Protein AF-M1D8N7-F1 (afdb_monomer_lite)

Organism: Solanum tuberosum (NCBI:txid4113)

InterPro domains:
  IPR032675 Leucine-rich repeat domain superfamily [G3DSA:3.80.10.10] (1-132)

Secondary structure (DSSP, 8-state):
-EEE--S-TT--B--TT---TT--EEE-TT-TT--BPPP--------SS---SS--------S------EEE-TT-TT-----GGGGG-TT--EEE-TT-TT-----GGGGG-TT-SEEE----SSSS-----

Foldseek 3Di:
DEDADELCCPCQDDDQPDQQQPYAYYHHHNNQNHQDDHADDFVDPDPDDDPDDDDDDDDDDPPRGHNHAYYHHHNNCNYQAYDPNVLVPQNHAYDHQHLVQNHQAYPLSVVSRNRHNYDDNYNHVNPDRDNHD

Sequence (133 aa):
MSLVVEGCEKLERLPTKFQFESLEILNFSGCRSLIKVPEVQQNVNRLSEFKKTYFRVSTSSFEHGNSLSYIDMCDCIHIETLPTSICRLKNLKFLYLIQCSKLKTLPENIGDLENIEGLDATGQQSGTPQIPS

pLDDT: mean 73.71, std 19.71, range [27.66, 95.88]

Structure (mmCIF, N/CA/C/O backbone):
data_AF-M1D8N7-F1
#
_entry.id   AF-M1D8N7-F1
#
loop_
_atom_site.group_PDB
_atom_site.id
_atom_site.type_symbol
_at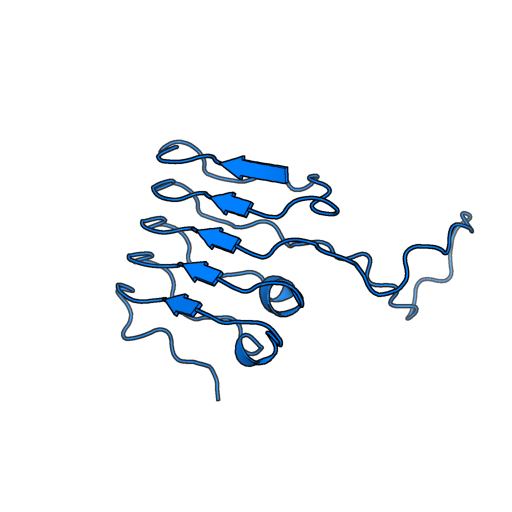om_site.label_atom_id
_atom_site.label_alt_id
_atom_site.label_comp_id
_atom_site.label_asym_id
_atom_site.label_entity_id
_atom_site.label_seq_id
_atom_site.pdbx_PDB_ins_code
_atom_site.Cartn_x
_atom_site.Cartn_y
_atom_site.Cartn_z
_atom_site.occupancy
_atom_site.B_iso_or_equiv
_atom_site.auth_seq_id
_atom_site.auth_comp_id
_atom_site.auth_asym_id
_atom_site.auth_atom_id
_atom_site.pdbx_PDB_model_num
ATOM 1 N N . MET A 1 1 ? -16.454 6.615 -4.002 1.00 74.62 1 MET A N 1
ATOM 2 C CA . MET A 1 1 ? -15.864 7.050 -5.302 1.00 74.62 1 MET A CA 1
ATOM 3 C C . MET A 1 1 ? -14.615 6.218 -5.562 1.00 74.62 1 MET A C 1
ATOM 5 O O . MET A 1 1 ? -13.950 5.872 -4.596 1.00 74.62 1 MET A O 1
ATOM 9 N N . SER A 1 2 ? -14.284 5.903 -6.816 1.00 80.81 2 SER A N 1
ATOM 10 C CA . SER A 1 2 ? -13.134 5.044 -7.146 1.00 80.81 2 SER A CA 1
ATOM 11 C C . SER A 1 2 ? -12.156 5.762 -8.070 1.00 80.81 2 SER A C 1
ATOM 13 O O . SER A 1 2 ? -12.585 6.418 -9.019 1.00 80.81 2 SER A O 1
ATOM 15 N N . LEU A 1 3 ? -10.857 5.622 -7.811 1.00 82.06 3 LEU A N 1
ATOM 16 C CA . LEU A 1 3 ? -9.778 6.068 -8.689 1.00 82.06 3 LEU A CA 1
ATOM 17 C C . LEU A 1 3 ? -9.035 4.820 -9.151 1.00 82.06 3 LEU A C 1
ATOM 19 O O . LEU A 1 3 ? -8.314 4.195 -8.377 1.00 82.06 3 LEU A O 1
ATOM 23 N N . VAL A 1 4 ? -9.255 4.460 -10.411 1.00 84.69 4 VAL A N 1
ATOM 24 C CA . VAL A 1 4 ? -8.658 3.286 -11.045 1.00 84.69 4 VAL A CA 1
ATOM 25 C C . VAL A 1 4 ? -7.732 3.773 -12.146 1.00 84.69 4 VAL A C 1
ATOM 27 O O . VAL A 1 4 ? -8.169 4.419 -13.098 1.00 84.69 4 VAL A O 1
ATOM 30 N N . VAL A 1 5 ? -6.446 3.490 -11.988 1.00 84.25 5 VAL A N 1
ATOM 31 C CA . VAL A 1 5 ? -5.396 3.752 -12.967 1.00 84.25 5 VAL A CA 1
ATOM 32 C C . VAL A 1 5 ? -4.589 2.464 -13.089 1.00 84.25 5 VAL A C 1
ATOM 34 O O . VAL A 1 5 ? -3.532 2.312 -12.493 1.00 84.25 5 VAL A O 1
ATOM 37 N N . GLU A 1 6 ? -5.136 1.508 -13.827 1.00 87.88 6 GLU A N 1
ATOM 38 C CA . GLU A 1 6 ? -4.549 0.182 -14.013 1.00 87.88 6 GLU A CA 1
ATOM 39 C C . GLU A 1 6 ? -3.599 0.166 -15.221 1.00 87.88 6 GLU A C 1
ATOM 41 O O . GLU A 1 6 ? -3.847 0.828 -16.232 1.00 87.88 6 GLU A O 1
ATOM 46 N N . GLY A 1 7 ? -2.492 -0.571 -15.117 1.00 87.25 7 GLY A N 1
ATOM 47 C CA . GLY A 1 7 ? -1.558 -0.813 -16.220 1.00 87.25 7 GLY A CA 1
ATOM 48 C C . GLY A 1 7 ? -0.837 0.438 -16.730 1.00 87.25 7 GLY A C 1
ATOM 49 O O . GLY A 1 7 ? -0.290 0.431 -17.832 1.00 87.25 7 GLY A O 1
ATOM 50 N N . CYS A 1 8 ? -0.838 1.539 -15.972 1.00 87.19 8 CYS A N 1
ATOM 51 C CA . CYS A 1 8 ? -0.222 2.783 -16.418 1.00 87.19 8 CYS A CA 1
ATOM 52 C C . CYS A 1 8 ? 1.304 2.725 -16.255 1.00 87.19 8 CYS A C 1
ATOM 54 O O . CYS A 1 8 ? 1.881 3.205 -15.279 1.00 87.19 8 CYS A O 1
ATOM 56 N N . GLU A 1 9 ? 1.982 2.157 -17.251 1.00 87.44 9 GLU A N 1
ATOM 57 C CA . GLU A 1 9 ? 3.431 1.910 -17.224 1.00 87.44 9 GLU A CA 1
ATOM 58 C C . GLU A 1 9 ? 4.291 3.182 -17.212 1.00 87.44 9 GLU A C 1
ATOM 60 O O . GLU A 1 9 ? 5.491 3.103 -16.973 1.00 87.44 9 GLU A O 1
ATOM 65 N N . LYS A 1 10 ? 3.706 4.360 -17.454 1.00 89.00 10 LYS A N 1
ATOM 66 C CA . LYS A 1 10 ? 4.409 5.655 -17.407 1.00 89.00 10 LYS A CA 1
ATOM 67 C C . LYS A 1 10 ? 4.117 6.460 -16.142 1.00 89.00 10 LYS A C 1
ATOM 69 O O . LYS A 1 10 ? 4.679 7.539 -15.967 1.00 89.00 10 LYS A O 1
ATOM 74 N N . LEU A 1 11 ? 3.213 5.988 -15.284 1.00 84.19 11 LEU A N 1
ATOM 75 C CA . LEU A 1 11 ? 2.850 6.709 -14.072 1.00 84.19 11 LEU A CA 1
ATOM 76 C C . LEU A 1 11 ? 3.952 6.552 -13.029 1.00 84.19 11 LEU A C 1
ATOM 78 O O . LEU A 1 11 ? 4.014 5.554 -12.324 1.00 84.19 11 LEU A O 1
ATOM 82 N N . GLU A 1 12 ? 4.812 7.557 -12.915 1.00 83.94 12 GLU A N 1
ATOM 83 C CA . GLU A 1 12 ? 5.892 7.535 -11.925 1.00 83.94 12 GLU A CA 1
ATOM 84 C C . GLU A 1 12 ? 5.441 8.022 -10.544 1.00 83.94 12 GLU A C 1
ATOM 86 O O . GLU A 1 12 ? 5.979 7.605 -9.514 1.00 83.94 12 GLU A O 1
ATOM 91 N N . ARG A 1 13 ? 4.480 8.955 -10.509 1.00 76.31 13 ARG A N 1
ATOM 92 C CA . ARG A 1 13 ? 4.061 9.660 -9.292 1.00 76.31 13 ARG A CA 1
ATOM 93 C C . ARG A 1 13 ? 2.586 10.007 -9.351 1.00 76.31 13 ARG A C 1
ATOM 95 O O . ARG A 1 13 ? 2.076 10.411 -10.394 1.00 76.31 13 ARG A O 1
ATOM 102 N N . LEU A 1 14 ? 1.940 9.955 -8.196 1.00 69.31 14 LEU A N 1
ATOM 103 C CA . LEU A 1 14 ? 0.581 10.450 -8.044 1.00 69.31 14 LEU A CA 1
ATOM 104 C C . LEU A 1 14 ? 0.584 11.935 -7.655 1.00 69.31 14 LEU A C 1
ATOM 106 O O . LEU A 1 14 ? 1.465 12.377 -6.909 1.00 69.31 14 LEU A O 1
ATOM 110 N N . PRO A 1 15 ? -0.402 12.714 -8.125 1.00 59.25 15 PRO A N 1
ATOM 111 C CA . PRO A 1 15 ? -0.639 14.067 -7.644 1.00 59.25 15 PRO A CA 1
ATOM 112 C C . PRO A 1 15 ? -0.802 14.092 -6.119 1.00 59.25 15 PRO A C 1
ATOM 114 O O . PRO A 1 15 ? -1.580 13.336 -5.546 1.00 59.25 15 PRO A O 1
ATOM 117 N N . THR A 1 16 ? -0.093 15.001 -5.452 1.00 54.56 16 THR A N 1
ATOM 118 C CA . THR A 1 16 ? -0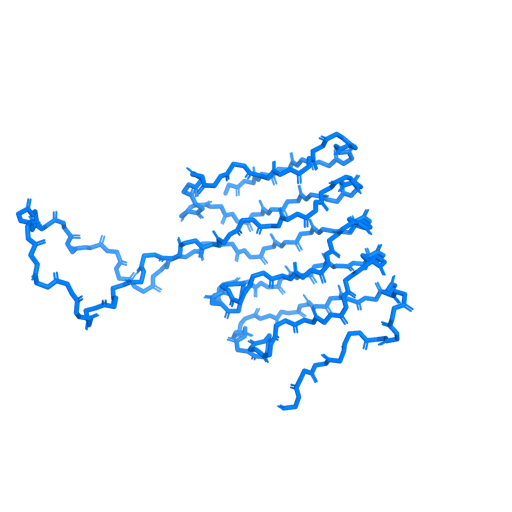.083 15.135 -3.983 1.00 54.56 16 THR A CA 1
ATOM 119 C C . THR A 1 16 ? -1.274 15.916 -3.418 1.00 54.56 16 THR A C 1
ATOM 121 O O . THR A 1 16 ? -1.361 16.100 -2.211 1.00 54.56 16 THR A O 1
ATOM 124 N N . LYS A 1 17 ? -2.181 16.404 -4.277 1.00 52.44 17 LYS A N 1
ATOM 125 C CA . LYS A 1 17 ? -3.297 17.302 -3.921 1.00 52.44 17 LYS A CA 1
ATOM 126 C C . LYS A 1 17 ? -4.681 16.670 -4.100 1.00 52.44 17 LYS A C 1
ATOM 128 O O . LYS A 1 17 ? -5.653 17.389 -4.316 1.00 52.44 17 LYS A O 1
ATOM 133 N N . PHE A 1 18 ? -4.788 15.346 -4.064 1.00 53.12 18 PHE A N 1
ATOM 134 C CA . PHE A 1 18 ? -6.103 14.713 -4.067 1.00 53.12 18 PHE A CA 1
ATOM 135 C C . PHE A 1 18 ? -6.697 14.728 -2.663 1.00 53.12 18 PHE A C 1
ATOM 137 O O . PHE A 1 18 ? -6.107 14.211 -1.718 1.00 53.12 18 PHE A O 1
ATOM 144 N N . GLN A 1 19 ? -7.877 15.327 -2.536 1.00 55.72 19 GLN A N 1
ATOM 145 C CA . GLN A 1 19 ? -8.720 15.139 -1.364 1.00 55.72 19 GLN A CA 1
ATOM 146 C C . GLN A 1 19 ? -9.325 13.734 -1.460 1.00 55.72 19 GLN A C 1
ATOM 148 O O . GLN A 1 19 ? -10.253 13.494 -2.226 1.00 55.72 19 GLN A O 1
ATOM 153 N N . PHE A 1 20 ? -8.765 12.786 -0.707 1.00 61.12 20 PHE A N 1
ATOM 154 C CA . PHE A 1 20 ? -9.257 11.404 -0.625 1.00 61.12 20 PHE A CA 1
ATOM 155 C C . PHE A 1 20 ? -10.499 11.260 0.267 1.00 61.12 20 PHE A C 1
ATOM 157 O O . PHE A 1 20 ? -10.924 10.147 0.550 1.00 61.12 20 PHE A O 1
ATOM 164 N N . GLU A 1 21 ? -11.096 12.373 0.697 1.00 64.44 21 GLU A N 1
ATOM 165 C CA . GLU A 1 21 ? -12.159 12.427 1.709 1.00 64.44 21 GLU A CA 1
ATOM 166 C C . GLU A 1 21 ? -13.416 11.622 1.328 1.00 64.44 21 GLU A C 1
ATOM 168 O O . GLU A 1 21 ? -14.189 11.251 2.203 1.00 64.44 21 GLU A O 1
ATOM 173 N N . SER A 1 22 ? -13.615 11.309 0.042 1.00 72.81 22 SER A N 1
ATOM 174 C CA . SER A 1 22 ? -14.725 10.469 -0.449 1.00 72.81 22 SER A CA 1
ATOM 175 C C . SER A 1 22 ? -14.275 9.269 -1.294 1.00 72.81 22 SER A C 1
ATOM 177 O O . SER A 1 22 ? -15.102 8.611 -1.946 1.00 72.81 22 SER A O 1
ATOM 179 N N . LEU A 1 23 ? -12.964 9.008 -1.355 1.00 77.69 23 LEU A N 1
ATOM 180 C CA . LEU A 1 23 ? -12.433 7.885 -2.117 1.00 77.69 23 LEU A CA 1
ATOM 181 C C . LEU A 1 23 ? -12.599 6.596 -1.314 1.00 77.69 23 LEU A C 1
ATOM 183 O O . LEU A 1 23 ? -12.294 6.552 -0.131 1.00 77.69 23 LEU A O 1
ATOM 187 N N . GLU A 1 24 ? -13.096 5.555 -1.963 1.00 85.19 24 GLU A N 1
ATOM 188 C CA . GLU A 1 24 ? -13.364 4.244 -1.370 1.00 85.19 24 GLU A CA 1
ATOM 189 C C . GLU A 1 24 ? -12.420 3.182 -1.936 1.00 85.19 24 GLU A C 1
ATOM 191 O O . GLU A 1 24 ? -11.919 2.337 -1.199 1.00 85.19 24 GLU A O 1
ATOM 196 N N . ILE A 1 25 ? -12.114 3.289 -3.233 1.00 85.69 25 ILE A N 1
ATOM 197 C CA . ILE A 1 25 ? -11.264 2.352 -3.965 1.00 85.69 25 ILE A CA 1
ATOM 198 C C . ILE A 1 25 ? -10.139 3.119 -4.653 1.00 85.69 25 ILE A C 1
ATOM 200 O O . ILE A 1 25 ? -10.384 4.078 -5.393 1.00 85.69 25 ILE A O 1
ATOM 204 N N . LEU A 1 26 ? -8.916 2.648 -4.443 1.00 86.62 26 LEU A N 1
ATOM 205 C CA . LEU A 1 26 ? -7.706 3.108 -5.109 1.00 86.62 26 LEU A CA 1
ATOM 206 C C . LEU A 1 26 ? -7.044 1.906 -5.789 1.00 86.62 26 LEU A C 1
ATOM 208 O O . LEU A 1 26 ? -6.607 0.983 -5.108 1.00 86.62 26 LEU A O 1
ATOM 212 N N . ASN A 1 27 ? -6.976 1.903 -7.116 1.00 88.00 27 ASN A N 1
ATOM 213 C CA . ASN A 1 27 ? -6.344 0.823 -7.871 1.00 88.00 27 ASN A CA 1
ATOM 214 C C . ASN A 1 27 ? -5.255 1.398 -8.785 1.00 88.00 27 ASN A C 1
ATOM 216 O O . ASN A 1 27 ? -5.550 2.190 -9.680 1.00 88.00 27 ASN A O 1
ATOM 220 N N . PHE A 1 28 ? -4.013 0.985 -8.536 1.00 89.25 28 PHE A N 1
ATOM 221 C CA . PHE A 1 28 ? -2.825 1.254 -9.346 1.00 89.25 28 PHE A CA 1
ATOM 222 C C . PHE A 1 28 ? -2.160 -0.023 -9.855 1.00 89.25 28 PHE A C 1
ATOM 224 O O . PHE A 1 28 ? -0.988 0.004 -10.231 1.00 89.25 28 PHE A O 1
ATOM 231 N N . SER A 1 29 ? -2.883 -1.141 -9.855 1.00 91.19 29 SER A N 1
ATOM 232 C CA . SER A 1 29 ? -2.363 -2.430 -10.292 1.00 91.19 29 SER A CA 1
ATOM 233 C C . SER A 1 29 ? -1.706 -2.318 -11.670 1.00 91.19 29 SER A C 1
ATOM 235 O O . SER A 1 29 ? -2.197 -1.624 -12.561 1.00 91.19 29 SER A O 1
ATOM 237 N N . GLY A 1 30 ? -0.529 -2.916 -11.837 1.00 90.69 30 GLY A N 1
ATOM 238 C CA . GLY A 1 30 ? 0.241 -2.856 -13.079 1.00 90.69 30 GLY A CA 1
ATOM 239 C C . GLY A 1 30 ? 0.902 -1.502 -13.389 1.00 90.69 30 GLY A C 1
ATOM 240 O O . GLY A 1 30 ? 1.493 -1.358 -14.462 1.00 90.69 30 GLY A O 1
ATOM 241 N N . CYS A 1 31 ? 0.874 -0.507 -12.491 1.00 91.62 31 CYS A N 1
ATOM 242 C CA . CYS A 1 31 ? 1.639 0.741 -12.643 1.00 91.62 31 CYS A CA 1
ATOM 243 C C . CYS A 1 31 ? 3.131 0.515 -12.371 1.00 91.62 31 CYS A C 1
ATOM 245 O O . CYS A 1 31 ? 3.691 0.929 -11.355 1.00 91.62 31 CYS A O 1
ATOM 247 N N . ARG A 1 32 ? 3.808 -0.151 -13.306 1.00 90.38 32 ARG A N 1
ATOM 248 C CA . ARG A 1 32 ? 5.173 -0.655 -13.107 1.00 90.38 32 ARG A CA 1
ATOM 249 C C . ARG A 1 32 ? 6.229 0.420 -12.893 1.00 90.38 32 ARG A C 1
ATOM 251 O O . ARG A 1 32 ? 7.241 0.097 -12.291 1.00 90.38 32 ARG A O 1
ATOM 258 N N . SER A 1 33 ? 6.016 1.657 -13.339 1.00 90.19 33 SER A N 1
ATOM 259 C CA . SER A 1 33 ? 6.954 2.770 -13.104 1.00 90.19 33 SER A CA 1
ATOM 260 C C . SER A 1 33 ? 6.660 3.565 -11.834 1.00 90.19 33 SER A C 1
ATOM 262 O O . SER A 1 33 ? 7.405 4.494 -11.521 1.00 90.19 33 SER A O 1
ATOM 264 N N . LEU A 1 34 ? 5.605 3.221 -11.088 1.00 85.50 34 LEU A N 1
ATOM 265 C CA . LEU A 1 34 ? 5.241 3.928 -9.867 1.00 85.50 34 LEU A CA 1
ATOM 266 C C . LEU A 1 34 ? 6.318 3.698 -8.805 1.00 85.50 34 LEU A C 1
ATOM 268 O O . LEU A 1 34 ? 6.531 2.580 -8.340 1.00 85.50 34 LEU A O 1
ATOM 272 N N . ILE A 1 35 ? 7.003 4.776 -8.426 1.00 81.44 35 ILE A N 1
ATOM 273 C CA . ILE A 1 35 ? 8.105 4.731 -7.452 1.00 81.44 35 ILE A CA 1
ATOM 274 C C . ILE A 1 35 ? 7.682 5.210 -6.064 1.00 81.44 35 ILE A C 1
ATOM 276 O O . ILE A 1 35 ? 8.343 4.900 -5.074 1.00 81.44 35 ILE A O 1
ATOM 280 N N . LYS A 1 36 ? 6.623 6.026 -5.974 1.00 73.62 36 LYS A N 1
ATOM 281 C CA . LYS A 1 36 ? 6.197 6.667 -4.723 1.00 73.62 36 LYS A CA 1
ATOM 282 C C . LYS A 1 36 ? 4.684 6.787 -4.634 1.00 73.62 36 LYS A C 1
ATOM 284 O O . LYS A 1 36 ? 4.047 7.350 -5.523 1.00 73.62 36 LYS A O 1
ATOM 289 N N . VAL A 1 37 ? 4.153 6.364 -3.492 1.00 71.50 37 VAL A N 1
ATOM 290 C CA . VAL A 1 37 ? 2.769 6.608 -3.079 1.00 71.50 37 VAL A CA 1
ATOM 291 C C . VAL A 1 37 ? 2.732 7.920 -2.276 1.00 71.50 37 VAL A C 1
ATOM 293 O O . VAL A 1 37 ? 3.579 8.110 -1.399 1.00 71.50 37 VAL A O 1
ATOM 296 N N . PRO A 1 38 ? 1.827 8.867 -2.585 1.00 65.44 38 PRO A N 1
ATOM 297 C CA . PRO A 1 38 ? 1.716 10.124 -1.864 1.00 65.44 38 PRO A CA 1
ATOM 298 C C . PRO A 1 38 ? 1.224 9.844 -0.445 1.00 65.44 38 PRO A C 1
ATOM 300 O O . PRO A 1 38 ? 0.467 8.903 -0.209 1.00 65.44 38 PRO A O 1
ATOM 303 N N . GLU A 1 39 ? 1.641 10.673 0.509 1.00 65.00 39 GLU A N 1
ATOM 304 C CA . GLU A 1 39 ? 1.087 10.591 1.855 1.00 65.00 39 GLU A CA 1
ATOM 305 C C . GLU A 1 39 ? -0.420 10.838 1.810 1.00 65.00 39 GLU A C 1
ATOM 307 O O . GLU A 1 39 ? -0.883 11.820 1.224 1.00 65.00 39 GLU A O 1
ATOM 312 N N . VAL A 1 40 ? -1.187 9.980 2.482 1.00 62.06 40 VAL A N 1
ATOM 313 C CA . VAL A 1 40 ? -2.594 10.274 2.730 1.00 62.06 40 VAL A CA 1
ATOM 314 C C . VAL A 1 40 ? -2.647 11.319 3.838 1.00 62.06 40 VAL A C 1
ATOM 316 O O . VAL A 1 40 ? -2.447 11.014 5.017 1.00 62.06 40 VAL A O 1
ATOM 319 N N . GLN A 1 41 ? -2.873 12.575 3.457 1.00 53.41 41 GLN A N 1
ATOM 320 C CA . GLN A 1 41 ? -3.140 13.636 4.417 1.00 53.41 41 GLN A CA 1
ATOM 321 C C . GLN A 1 41 ? -4.534 13.421 4.996 1.00 53.41 41 GLN A C 1
ATOM 323 O O . GLN A 1 41 ? -5.540 13.780 4.395 1.00 53.41 41 GLN A O 1
ATOM 328 N N . GLN A 1 42 ? -4.592 12.824 6.181 1.00 53.47 42 GLN A N 1
ATOM 329 C CA . GLN A 1 42 ? -5.739 13.037 7.051 1.00 53.47 42 GLN A CA 1
ATOM 330 C C . GLN A 1 42 ? -5.596 14.425 7.659 1.00 53.47 42 GLN A C 1
ATOM 332 O O . GLN A 1 42 ? -4.483 14.828 8.007 1.00 53.47 42 GLN A O 1
ATOM 337 N N . ASN A 1 43 ? -6.710 15.140 7.802 1.00 44.69 43 ASN A N 1
ATOM 338 C CA . ASN A 1 43 ? -6.781 16.377 8.573 1.00 44.69 43 ASN A CA 1
ATOM 339 C C . ASN A 1 43 ? -6.447 16.075 10.044 1.00 44.69 43 ASN A C 1
ATOM 341 O O . ASN A 1 43 ? -7.314 15.906 10.899 1.00 44.69 43 ASN A O 1
ATOM 345 N N . VAL A 1 44 ? -5.157 15.946 10.342 1.00 43.50 44 VAL A N 1
ATOM 346 C CA . VAL A 1 44 ? -4.656 15.729 11.688 1.00 43.50 44 VAL A CA 1
ATOM 347 C C . VAL A 1 44 ? -4.646 17.081 12.385 1.00 43.50 44 VAL A C 1
ATOM 349 O O . VAL A 1 44 ? -3.733 17.885 12.222 1.00 43.50 44 VAL A O 1
ATOM 352 N N . ASN A 1 45 ? -5.674 17.341 13.192 1.00 47.06 45 ASN A N 1
ATOM 353 C CA . ASN A 1 45 ? -5.636 18.402 14.195 1.00 47.06 45 ASN A CA 1
ATOM 354 C C . ASN A 1 45 ? -4.563 18.060 15.244 1.00 47.06 45 ASN A C 1
ATOM 356 O O . ASN A 1 45 ? -4.878 17.607 16.342 1.00 47.06 45 ASN A O 1
ATOM 360 N N . ARG A 1 46 ? -3.278 18.258 14.934 1.00 43.53 46 ARG A N 1
ATOM 361 C CA . ARG A 1 46 ? -2.219 18.271 15.949 1.00 43.53 46 ARG A CA 1
ATOM 362 C C . ARG A 1 46 ? -1.873 19.715 16.266 1.00 43.53 46 ARG A C 1
ATOM 364 O O . ARG A 1 46 ? -0.984 20.324 15.684 1.00 43.53 46 ARG A O 1
ATOM 371 N N . LEU A 1 47 ? -2.622 20.255 17.224 1.00 44.25 47 LEU A N 1
ATOM 372 C CA . LEU A 1 47 ? -2.202 21.391 18.033 1.00 44.25 47 LEU A CA 1
ATOM 373 C C . LEU A 1 47 ? -0.967 20.980 18.848 1.00 44.25 47 LEU A C 1
ATOM 375 O O . LEU A 1 47 ? -1.081 20.523 19.978 1.00 44.25 47 LEU A O 1
ATOM 379 N N . SER A 1 48 ? 0.218 21.171 18.281 1.00 46.47 48 SER A N 1
ATOM 380 C CA . SER A 1 48 ? 1.439 21.387 19.057 1.00 46.47 48 SER A CA 1
ATOM 381 C C . SER A 1 48 ? 2.419 22.187 18.203 1.00 46.47 48 SER A C 1
ATOM 383 O O . SER A 1 48 ? 3.002 21.663 17.263 1.00 46.47 48 SER A O 1
ATOM 385 N N . GLU A 1 49 ? 2.541 23.470 18.556 1.00 39.03 49 GLU A N 1
ATOM 386 C CA . GLU A 1 49 ? 3.591 24.413 18.142 1.00 39.03 49 GLU A CA 1
ATOM 387 C C . GLU A 1 49 ? 3.553 25.035 16.739 1.00 39.03 49 GLU A C 1
ATOM 389 O O . GLU A 1 49 ? 4.554 25.038 16.047 1.00 39.03 49 GLU A O 1
ATOM 394 N N . PHE A 1 50 ? 2.485 25.744 16.364 1.00 32.69 50 PHE A N 1
ATOM 395 C CA . PHE A 1 50 ? 2.679 26.961 15.552 1.00 32.69 50 PHE A CA 1
ATOM 396 C C . PHE A 1 50 ? 1.634 28.027 15.907 1.00 32.69 50 PHE A C 1
ATOM 398 O O . PHE A 1 50 ? 0.694 28.329 15.174 1.00 32.69 50 PHE A O 1
ATOM 405 N N . LYS A 1 51 ? 1.814 28.657 17.077 1.00 41.47 51 LYS A N 1
ATOM 406 C CA . LYS A 1 51 ? 1.325 30.026 17.281 1.00 41.47 51 LYS A CA 1
ATOM 407 C C . LYS A 1 51 ? 2.145 30.935 16.365 1.00 41.47 51 LYS A C 1
ATOM 409 O O . LYS A 1 51 ? 3.205 31.395 16.779 1.00 41.47 51 LYS A O 1
ATOM 414 N N . LYS A 1 52 ? 1.650 31.199 15.154 1.00 33.16 52 LYS A N 1
ATOM 415 C CA . LYS A 1 52 ? 1.692 32.520 14.504 1.00 33.16 52 LYS A CA 1
ATOM 416 C C . LYS A 1 52 ? 1.037 32.460 13.123 1.00 33.16 52 LYS A C 1
ATOM 418 O O . LYS A 1 52 ? 1.519 31.779 12.226 1.00 33.16 52 LYS A O 1
ATOM 423 N N . THR A 1 53 ? 0.041 33.333 12.983 1.00 31.08 53 THR A N 1
ATOM 424 C CA . THR A 1 53 ? -0.436 34.006 11.761 1.00 31.08 53 THR A CA 1
ATOM 425 C C . THR A 1 53 ? -1.839 33.591 11.291 1.00 31.08 53 THR A C 1
ATOM 427 O O . THR A 1 53 ? -2.057 32.552 10.690 1.00 31.08 53 THR A O 1
ATOM 430 N N . TYR A 1 54 ? -2.780 34.467 11.656 1.00 31.52 54 TYR A N 1
ATOM 431 C CA . TYR A 1 54 ? -4.115 34.781 11.133 1.00 31.52 54 TYR A CA 1
ATOM 432 C C . TYR A 1 54 ? -4.760 33.863 10.076 1.00 31.52 54 TYR A C 1
ATOM 434 O O . TYR A 1 54 ? -4.874 34.241 8.917 1.00 31.52 54 TYR A O 1
ATOM 442 N N . PHE A 1 55 ? -5.340 32.745 10.512 1.00 27.66 55 PHE A N 1
ATOM 443 C CA . PHE A 1 55 ? -6.680 32.327 10.076 1.00 27.66 55 PHE A CA 1
ATOM 444 C C . PHE A 1 55 ? -7.253 31.365 11.127 1.00 27.66 55 PHE A C 1
ATOM 446 O O . PHE A 1 55 ? -6.599 30.403 11.522 1.00 27.66 55 PHE A O 1
ATOM 453 N N . ARG A 1 56 ? -8.449 31.652 11.645 1.00 37.94 56 ARG A N 1
ATOM 454 C CA . ARG A 1 56 ? -9.214 30.748 12.516 1.00 37.94 56 ARG A CA 1
ATOM 455 C C . ARG A 1 56 ? -10.523 30.409 11.801 1.00 37.94 56 ARG A C 1
ATOM 457 O O . ARG A 1 56 ? -11.129 31.312 11.237 1.00 37.94 56 ARG A O 1
ATOM 464 N N . VAL A 1 57 ? -10.961 29.156 11.990 1.00 33.66 57 VAL A N 1
ATOM 465 C CA . VAL A 1 57 ? -12.243 28.513 11.598 1.00 33.66 57 VAL A CA 1
ATOM 466 C C . VAL A 1 57 ? -12.167 27.826 10.214 1.00 33.66 57 VAL A C 1
ATOM 468 O O . VAL A 1 57 ? -11.770 28.449 9.243 1.00 33.66 57 VAL A O 1
ATOM 471 N N . SER A 1 58 ? -12.439 26.518 10.067 1.00 36.09 58 SER A N 1
ATOM 472 C CA . SER A 1 58 ? -13.578 25.775 10.633 1.00 36.09 58 SER A CA 1
ATOM 473 C C . SER A 1 58 ? -13.275 24.400 11.246 1.00 36.09 58 SER A C 1
ATOM 475 O O . SER A 1 58 ? -12.556 23.575 10.693 1.00 36.09 58 SER A O 1
ATOM 477 N N . THR A 1 59 ? -13.911 24.173 12.394 1.00 43.34 59 THR A N 1
ATOM 478 C CA . THR A 1 59 ? -14.152 22.902 13.079 1.00 43.34 59 THR A CA 1
ATOM 479 C C . THR A 1 59 ? -15.453 22.286 12.553 1.00 43.34 59 THR A C 1
ATOM 481 O O . THR A 1 59 ? -16.517 22.834 12.834 1.00 43.34 59 THR A O 1
ATOM 484 N N . SER A 1 60 ? -15.401 21.186 11.796 1.00 38.34 60 SER A N 1
ATOM 485 C CA . SER A 1 60 ? -16.494 20.193 11.651 1.00 38.34 60 SER A CA 1
ATOM 486 C C . SER A 1 60 ? -16.188 19.198 10.529 1.00 38.34 60 SER A C 1
ATOM 488 O O . SER A 1 60 ? -16.627 19.342 9.398 1.00 38.34 60 SER A O 1
ATOM 490 N N . SER A 1 61 ? -15.438 18.154 10.854 1.00 39.47 61 SER A N 1
ATOM 491 C CA . SER A 1 61 ? -15.730 16.797 10.378 1.00 39.47 61 SER A CA 1
ATOM 492 C C . SER A 1 61 ? -15.014 15.858 11.331 1.00 39.47 61 SER A C 1
ATOM 494 O O . SER A 1 61 ? -13.895 15.411 11.104 1.00 39.47 61 SER A O 1
ATOM 496 N N . PHE A 1 62 ? -15.654 15.727 12.493 1.00 39.81 62 PHE A N 1
ATOM 497 C CA . PHE A 1 62 ? -15.491 14.683 13.498 1.00 39.81 62 PHE A CA 1
ATOM 498 C C . PHE A 1 62 ? -15.002 13.386 12.853 1.00 39.81 62 PHE A C 1
ATOM 500 O O . PHE A 1 62 ? -15.596 13.011 11.860 1.00 39.81 62 PHE A O 1
ATOM 507 N N . GLU A 1 63 ? -13.959 12.742 13.381 1.00 44.19 63 GLU A N 1
ATOM 508 C CA . GLU A 1 63 ? -13.746 11.275 13.424 1.00 44.19 63 GLU A CA 1
ATOM 509 C C . GLU A 1 63 ? -13.876 10.405 12.137 1.00 44.19 63 GLU A C 1
ATOM 511 O O . GLU A 1 63 ? -13.568 9.221 12.185 1.00 44.19 63 GLU A O 1
ATOM 516 N N . HIS A 1 64 ? -14.223 10.949 10.966 1.00 48.47 64 HIS A N 1
ATOM 517 C CA . HIS A 1 64 ? -14.679 10.214 9.769 1.00 48.47 64 HIS A CA 1
ATOM 518 C C . HIS A 1 64 ? -13.685 10.285 8.585 1.00 48.47 64 HIS A C 1
ATOM 520 O O . HIS A 1 64 ? -14.060 10.146 7.426 1.00 48.47 64 HIS A O 1
ATOM 526 N N . GLY A 1 65 ? -12.404 10.546 8.853 1.00 57.94 65 GLY A N 1
ATOM 527 C CA . GLY A 1 65 ? -11.465 11.167 7.905 1.00 57.94 65 GLY A CA 1
ATOM 528 C C . GLY A 1 65 ? -10.954 10.377 6.687 1.00 57.94 65 GLY A C 1
ATOM 529 O O . GLY A 1 65 ? -10.027 10.869 6.048 1.00 57.94 65 GLY A O 1
ATOM 530 N N . ASN A 1 66 ? -11.483 9.197 6.344 1.00 63.19 66 ASN A N 1
ATOM 531 C CA . ASN A 1 66 ? -11.241 8.562 5.037 1.00 63.19 66 ASN A CA 1
ATOM 532 C C . ASN A 1 66 ? -12.223 7.401 4.789 1.00 63.19 66 ASN A C 1
ATOM 534 O O . ASN A 1 66 ? -12.248 6.476 5.594 1.00 63.19 66 ASN A O 1
ATOM 538 N N . SER A 1 67 ? -12.979 7.390 3.686 1.00 79.94 67 SER A N 1
ATOM 539 C CA . SER A 1 67 ? -13.825 6.250 3.277 1.00 79.94 67 SER A CA 1
ATOM 540 C C . SER A 1 67 ? -13.054 5.104 2.605 1.00 79.94 67 SER A C 1
ATOM 542 O O . SER A 1 67 ? -13.663 4.112 2.211 1.00 79.94 67 SER A O 1
ATOM 544 N N . LEU A 1 68 ? -11.738 5.245 2.428 1.00 84.19 68 LEU A N 1
ATOM 545 C CA . LEU A 1 68 ? -10.916 4.312 1.667 1.00 84.19 68 LEU A CA 1
ATOM 546 C C . LEU A 1 68 ? -10.898 2.946 2.343 1.00 84.19 68 LEU A C 1
ATOM 548 O O . LEU A 1 68 ? -10.352 2.788 3.435 1.00 84.19 68 LEU A O 1
ATOM 552 N N . SER A 1 69 ? -11.495 1.977 1.660 1.00 90.94 69 SER A N 1
ATOM 553 C CA . SER A 1 69 ? -11.665 0.604 2.119 1.00 90.94 69 SER A CA 1
ATOM 554 C C . SER A 1 69 ? -10.834 -0.384 1.308 1.00 90.94 69 SER A C 1
ATOM 556 O O . SER A 1 69 ? -10.559 -1.482 1.790 1.00 90.94 69 SER A O 1
ATOM 558 N N . TYR A 1 70 ? -10.372 0.011 0.120 1.00 92.12 70 TYR A N 1
ATOM 559 C CA . TYR A 1 70 ? -9.649 -0.863 -0.792 1.00 92.12 70 TYR A CA 1
ATOM 560 C C . TYR A 1 70 ? -8.475 -0.147 -1.462 1.00 92.12 70 TYR A C 1
ATOM 562 O O . TYR A 1 70 ? -8.646 0.902 -2.095 1.00 92.12 70 TYR A O 1
ATOM 570 N N . ILE A 1 71 ? -7.291 -0.752 -1.369 1.00 91.50 71 ILE A N 1
ATOM 571 C CA . ILE A 1 71 ? -6.086 -0.347 -2.093 1.00 91.50 71 ILE A CA 1
ATOM 572 C C . ILE A 1 71 ? -5.502 -1.562 -2.816 1.00 91.50 71 ILE A C 1
ATOM 574 O O . ILE A 1 71 ? -5.137 -2.549 -2.178 1.00 91.50 71 ILE A O 1
ATOM 578 N N . ASP A 1 72 ? -5.337 -1.444 -4.130 1.00 92.62 72 ASP A N 1
ATOM 579 C CA . ASP A 1 72 ? -4.610 -2.410 -4.954 1.00 92.62 72 ASP A CA 1
ATOM 580 C C . ASP A 1 72 ? -3.434 -1.735 -5.661 1.00 92.62 72 ASP A C 1
ATOM 582 O O . ASP A 1 72 ? -3.591 -0.741 -6.374 1.00 92.62 72 ASP A O 1
ATOM 586 N N . MET A 1 73 ? -2.242 -2.269 -5.424 1.00 91.81 73 MET A N 1
ATOM 587 C CA . MET A 1 73 ? -0.990 -1.868 -6.057 1.00 91.81 73 MET A CA 1
ATOM 588 C C . MET A 1 73 ? -0.206 -3.094 -6.539 1.00 91.81 73 MET A C 1
ATOM 590 O O . MET A 1 73 ? 1.025 -3.065 -6.562 1.00 91.81 73 MET A O 1
ATOM 594 N N . CYS A 1 74 ? -0.889 -4.179 -6.912 1.00 92.06 74 CYS A N 1
ATOM 595 C CA . CYS A 1 74 ? -0.236 -5.357 -7.474 1.00 92.06 74 CYS A CA 1
ATOM 596 C C . CYS A 1 74 ? 0.646 -4.990 -8.678 1.00 92.06 74 CYS A C 1
ATOM 598 O O . CYS A 1 74 ? 0.389 -4.024 -9.398 1.00 92.06 74 CYS A O 1
ATOM 600 N N . ASP A 1 75 ? 1.724 -5.743 -8.886 1.00 93.31 75 ASP A N 1
ATOM 601 C CA . ASP A 1 75 ? 2.689 -5.537 -9.974 1.00 93.31 75 ASP A CA 1
ATOM 602 C C . ASP A 1 75 ? 3.332 -4.129 -10.019 1.00 93.31 75 ASP A C 1
ATOM 604 O O . ASP A 1 75 ? 3.948 -3.744 -11.021 1.00 93.31 75 ASP A O 1
ATOM 608 N N . CYS A 1 76 ? 3.268 -3.351 -8.931 1.00 91.12 76 CYS A N 1
ATOM 609 C CA . CYS A 1 76 ? 4.004 -2.092 -8.789 1.00 91.12 76 CYS A CA 1
ATOM 610 C C . CYS A 1 76 ? 5.462 -2.367 -8.387 1.00 91.12 76 CYS A C 1
ATOM 612 O O . CYS A 1 76 ? 5.917 -2.077 -7.279 1.00 91.12 76 CYS A O 1
ATOM 614 N N . ILE A 1 77 ? 6.216 -2.937 -9.325 1.00 90.62 77 ILE A N 1
ATOM 615 C CA . ILE A 1 77 ? 7.574 -3.473 -9.130 1.00 90.62 77 ILE A CA 1
ATOM 616 C C . ILE A 1 77 ? 8.631 -2.441 -8.695 1.00 90.62 77 ILE A C 1
ATOM 618 O O . ILE A 1 77 ? 9.734 -2.824 -8.313 1.00 90.62 77 ILE A O 1
ATOM 622 N N . HIS A 1 78 ? 8.332 -1.141 -8.770 1.00 90.50 78 HIS A N 1
ATOM 623 C CA . HIS A 1 78 ? 9.260 -0.063 -8.422 1.00 90.50 78 HIS A CA 1
ATOM 624 C C . HIS A 1 78 ? 8.993 0.603 -7.065 1.00 90.50 78 HIS A C 1
ATOM 626 O O . HIS A 1 78 ? 9.804 1.429 -6.642 1.00 90.50 78 HIS A O 1
ATOM 632 N N . ILE A 1 79 ? 7.918 0.235 -6.361 1.00 87.50 79 ILE A N 1
ATOM 633 C CA . ILE A 1 79 ? 7.634 0.764 -5.022 1.00 87.50 79 ILE A CA 1
ATOM 634 C C . ILE A 1 79 ? 8.632 0.169 -4.028 1.00 87.50 79 ILE A C 1
ATOM 636 O O . ILE A 1 79 ? 8.708 -1.045 -3.875 1.00 87.50 79 ILE A O 1
ATOM 640 N N . GLU A 1 80 ? 9.374 1.029 -3.329 1.00 87.38 80 GLU A N 1
ATOM 641 C CA . GLU A 1 80 ? 10.349 0.600 -2.315 1.00 87.38 80 GLU A CA 1
ATOM 642 C C . GLU A 1 80 ? 9.799 0.632 -0.887 1.00 87.38 80 GLU A C 1
ATOM 644 O O . GLU A 1 80 ? 10.180 -0.197 -0.058 1.00 87.38 80 GLU A O 1
ATOM 649 N N . THR A 1 81 ? 8.922 1.596 -0.595 1.00 84.12 81 THR A N 1
ATOM 650 C CA . THR A 1 81 ? 8.340 1.829 0.731 1.00 84.12 81 THR A CA 1
ATOM 651 C C . THR A 1 81 ? 6.910 2.349 0.619 1.00 84.12 81 THR A C 1
ATOM 653 O O . THR A 1 81 ? 6.523 2.956 -0.384 1.00 84.12 81 THR A O 1
ATOM 656 N N . LEU A 1 82 ? 6.131 2.146 1.682 1.00 85.38 82 LEU A N 1
ATOM 657 C CA . LEU A 1 82 ? 4.826 2.777 1.867 1.00 85.38 82 LEU A CA 1
ATOM 658 C C . LEU A 1 82 ? 4.933 3.920 2.883 1.00 85.38 82 LEU A C 1
ATOM 660 O O . LEU A 1 82 ? 5.712 3.820 3.835 1.00 85.38 82 LEU A O 1
ATOM 664 N N . PRO A 1 83 ? 4.155 5.004 2.728 1.00 81.88 83 PRO A N 1
ATOM 665 C CA . PRO A 1 83 ? 4.100 6.051 3.737 1.00 81.88 83 PRO A CA 1
ATOM 666 C C . PRO A 1 83 ? 3.464 5.515 5.027 1.00 81.88 83 PRO A C 1
ATOM 668 O O . PRO A 1 83 ? 2.456 4.812 4.982 1.00 81.88 83 PRO A O 1
ATOM 671 N N . THR A 1 84 ? 3.985 5.910 6.192 1.00 80.38 84 THR A N 1
ATOM 672 C CA . THR A 1 84 ? 3.431 5.514 7.508 1.00 80.38 84 THR A CA 1
ATOM 673 C C . THR A 1 84 ? 1.993 5.995 7.722 1.00 80.38 84 THR A C 1
ATOM 675 O O . THR A 1 84 ? 1.268 5.455 8.553 1.00 80.38 84 THR A O 1
ATOM 678 N N . SER A 1 85 ? 1.536 6.986 6.950 1.00 78.12 85 SER A N 1
ATOM 679 C CA . SER A 1 85 ? 0.144 7.439 6.958 1.00 78.12 85 SER A CA 1
ATOM 680 C C . SER A 1 85 ? -0.851 6.390 6.453 1.00 78.12 85 SER A C 1
ATOM 682 O O . SER A 1 85 ? -2.025 6.498 6.804 1.00 78.12 85 SER A O 1
ATOM 684 N N . ILE A 1 86 ? -0.413 5.352 5.723 1.00 83.06 86 ILE A N 1
ATOM 685 C CA . ILE A 1 86 ? -1.290 4.236 5.326 1.00 83.06 86 ILE A CA 1
ATOM 686 C C . ILE A 1 86 ? -1.883 3.529 6.554 1.00 83.06 86 ILE A C 1
ATOM 688 O O . ILE A 1 86 ? -3.057 3.183 6.553 1.00 83.06 86 ILE A O 1
ATOM 692 N N . CYS A 1 87 ? -1.124 3.438 7.650 1.00 83.75 87 CYS A N 1
ATOM 693 C CA . CYS A 1 87 ? -1.539 2.833 8.921 1.00 83.75 87 CYS A CA 1
ATOM 694 C C . CYS A 1 87 ? -2.631 3.626 9.646 1.00 83.75 87 CYS A C 1
ATOM 696 O O . CYS A 1 87 ? -3.250 3.143 10.589 1.00 83.75 87 CYS A O 1
ATOM 698 N N . ARG A 1 88 ? -2.880 4.871 9.226 1.00 80.69 88 ARG A N 1
ATOM 699 C CA . ARG A 1 88 ? -3.935 5.712 9.800 1.00 80.69 88 ARG A CA 1
ATOM 700 C C . ARG A 1 88 ? -5.288 5.465 9.138 1.00 80.69 88 ARG A C 1
ATOM 702 O O . ARG A 1 88 ? -6.283 6.024 9.592 1.00 80.69 88 ARG A O 1
ATOM 709 N N . LEU A 1 89 ? -5.352 4.685 8.059 1.00 82.81 89 LEU A N 1
ATOM 710 C CA . LEU A 1 89 ? -6.576 4.419 7.306 1.00 82.81 89 LEU A CA 1
ATOM 711 C C . LEU A 1 89 ? -7.510 3.481 8.078 1.00 82.81 89 LEU A C 1
ATOM 713 O O . LEU A 1 89 ? -7.549 2.281 7.834 1.00 82.81 89 LEU A O 1
ATOM 717 N N . LYS A 1 90 ? -8.288 4.041 9.008 1.00 83.19 90 LYS A N 1
ATOM 718 C CA . LYS A 1 90 ? -9.150 3.258 9.901 1.00 83.19 90 LYS A CA 1
ATOM 719 C C . LYS A 1 90 ? -10.223 2.447 9.179 1.00 83.19 90 LYS A C 1
ATOM 721 O O . LYS A 1 90 ? -10.586 1.400 9.683 1.00 83.19 90 LYS A O 1
ATOM 726 N N . ASN A 1 91 ? -10.676 2.865 7.998 1.00 87.31 91 ASN A N 1
ATOM 727 C CA . ASN A 1 91 ? -11.682 2.136 7.216 1.00 87.31 91 ASN A CA 1
ATOM 728 C C . ASN A 1 91 ? -11.094 1.152 6.188 1.00 87.31 91 ASN A C 1
ATOM 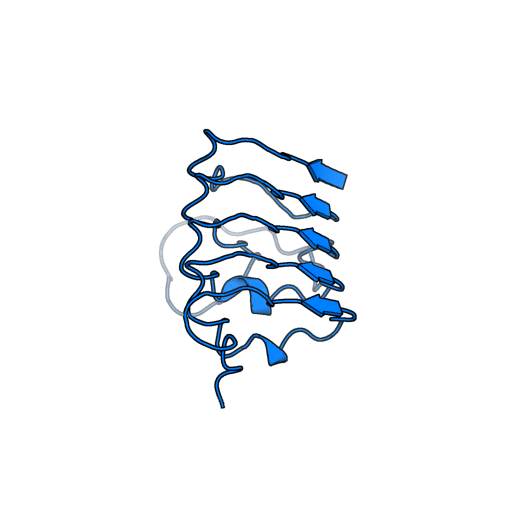730 O O . ASN A 1 91 ? -11.865 0.522 5.465 1.00 87.31 91 ASN A O 1
ATOM 734 N N . LEU A 1 92 ? -9.763 1.015 6.105 1.00 89.62 92 LEU A N 1
ATOM 735 C CA . LEU A 1 92 ? -9.120 0.146 5.120 1.00 89.62 92 LEU A CA 1
ATOM 736 C C . LEU A 1 92 ? -9.392 -1.324 5.443 1.00 89.62 92 LEU A C 1
ATOM 738 O O . LEU A 1 92 ? -8.981 -1.808 6.493 1.00 89.62 92 LEU A O 1
ATOM 742 N N . LYS A 1 93 ? -10.039 -2.023 4.508 1.00 93.88 93 LYS A N 1
ATOM 743 C CA . LYS A 1 93 ? -10.366 -3.450 4.592 1.00 93.88 93 LYS A CA 1
ATOM 744 C C . LYS A 1 93 ? -9.412 -4.312 3.782 1.00 93.88 93 LYS A C 1
ATOM 746 O O . LYS A 1 93 ? -9.065 -5.402 4.223 1.00 93.88 93 LYS A O 1
ATOM 751 N N . PHE A 1 94 ? -8.967 -3.826 2.625 1.00 95.25 94 PHE A N 1
ATOM 752 C CA . PHE A 1 94 ? -8.122 -4.593 1.715 1.00 95.25 94 PHE A CA 1
ATOM 753 C C . PHE A 1 94 ? -6.899 -3.801 1.265 1.00 95.25 94 PHE A C 1
ATOM 755 O O . PHE A 1 94 ? -7.027 -2.675 0.776 1.00 95.25 94 PHE A O 1
ATOM 762 N N . LEU A 1 95 ? -5.722 -4.410 1.404 1.00 93.44 95 LEU A N 1
ATOM 763 C CA . LEU A 1 95 ? -4.444 -3.886 0.929 1.00 93.44 95 LEU A CA 1
ATOM 764 C C . LEU A 1 95 ? -3.687 -4.970 0.153 1.00 93.44 95 LEU A C 1
ATOM 766 O O . LEU A 1 95 ? -3.195 -5.930 0.748 1.00 93.44 95 LEU A O 1
ATOM 770 N N . TYR A 1 96 ? -3.557 -4.784 -1.160 1.00 94.50 96 TYR A N 1
ATOM 771 C CA . TYR A 1 96 ? -2.854 -5.708 -2.051 1.00 94.50 96 TYR A CA 1
ATOM 772 C C . TYR A 1 96 ? -1.562 -5.091 -2.602 1.00 94.50 96 TYR A C 1
ATOM 774 O O . TYR A 1 96 ? -1.563 -4.018 -3.206 1.00 94.50 96 TYR A O 1
ATOM 782 N N . LEU A 1 97 ? -0.448 -5.785 -2.368 1.00 92.19 97 LEU A N 1
ATOM 783 C CA . LEU A 1 97 ? 0.932 -5.396 -2.693 1.00 92.19 97 LEU A CA 1
ATOM 784 C C . LEU A 1 97 ? 1.681 -6.561 -3.369 1.00 92.19 97 LEU A C 1
ATOM 786 O O . LEU A 1 97 ? 2.889 -6.750 -3.178 1.00 92.19 97 LEU A O 1
ATOM 790 N N . ILE A 1 98 ? 0.941 -7.386 -4.109 1.00 91.88 98 ILE A N 1
ATOM 791 C CA . ILE A 1 98 ? 1.428 -8.635 -4.694 1.00 91.88 98 ILE A CA 1
ATOM 792 C C . ILE A 1 98 ? 2.410 -8.316 -5.826 1.00 91.88 98 ILE A C 1
ATOM 794 O O . ILE A 1 98 ? 2.171 -7.413 -6.624 1.00 91.88 98 ILE A O 1
ATOM 798 N N . GLN A 1 99 ? 3.528 -9.040 -5.903 1.00 92.62 99 GLN A N 1
ATOM 799 C CA . GLN A 1 99 ? 4.597 -8.806 -6.890 1.00 92.62 99 GLN A CA 1
ATOM 800 C C . GLN A 1 99 ? 5.211 -7.391 -6.860 1.00 92.62 99 GLN A C 1
ATOM 802 O O . GLN A 1 99 ? 5.844 -6.952 -7.825 1.00 92.62 99 GLN A O 1
ATOM 807 N N . CYS A 1 100 ? 5.106 -6.670 -5.740 1.00 90.94 100 CYS A N 1
ATOM 808 C CA . CYS A 1 100 ? 5.868 -5.441 -5.506 1.00 90.94 100 CYS A CA 1
ATOM 809 C C . CYS A 1 100 ? 7.335 -5.777 -5.191 1.00 90.94 100 CYS A C 1
ATOM 811 O O . CYS A 1 100 ? 7.779 -5.719 -4.047 1.00 90.94 100 CYS A O 1
ATOM 813 N N . SER A 1 101 ? 8.094 -6.166 -6.215 1.00 89.88 101 SER A N 1
ATOM 814 C CA . SER A 1 101 ? 9.413 -6.796 -6.075 1.00 89.88 101 SER A CA 1
ATOM 815 C C . SER A 1 101 ? 10.455 -5.968 -5.313 1.00 89.88 101 SER A C 1
ATOM 817 O O . SER A 1 101 ? 11.291 -6.555 -4.624 1.00 89.88 101 SER A O 1
ATOM 819 N N . LYS A 1 102 ? 10.402 -4.631 -5.396 1.00 89.62 102 LYS A N 1
ATOM 820 C CA . LYS A 1 102 ? 11.306 -3.718 -4.673 1.00 89.62 102 LYS A CA 1
ATOM 821 C C . LYS A 1 102 ? 10.822 -3.298 -3.283 1.00 89.62 102 LYS A C 1
ATOM 823 O O . LYS A 1 102 ? 11.583 -2.627 -2.584 1.00 89.62 102 LYS A O 1
ATOM 828 N N . LEU A 1 103 ? 9.613 -3.680 -2.868 1.00 88.06 103 LEU A N 1
ATOM 829 C CA . LEU A 1 103 ? 9.074 -3.313 -1.561 1.00 88.06 103 LEU A CA 1
ATOM 830 C C . LEU A 1 103 ? 9.828 -4.088 -0.478 1.00 88.06 103 LEU A C 1
ATOM 832 O O . LEU A 1 103 ? 9.731 -5.311 -0.403 1.00 88.06 103 LEU A O 1
ATOM 836 N N . LYS A 1 104 ? 10.596 -3.372 0.349 1.00 84.31 104 LYS A N 1
ATOM 837 C CA . LYS A 1 104 ? 11.501 -3.996 1.331 1.00 84.31 104 LYS A CA 1
ATOM 838 C C . LYS A 1 104 ? 10.799 -4.338 2.638 1.00 84.31 104 LYS A C 1
ATOM 840 O O . LYS A 1 104 ? 10.986 -5.421 3.180 1.00 84.31 104 LYS A O 1
ATOM 845 N N . THR A 1 105 ? 10.017 -3.394 3.154 1.00 83.88 105 THR A N 1
ATOM 846 C CA . THR A 1 105 ? 9.333 -3.504 4.444 1.00 83.88 105 THR A CA 1
ATOM 847 C C . THR A 1 105 ? 7.964 -2.841 4.378 1.00 83.88 105 THR A C 1
ATOM 849 O O . THR A 1 105 ? 7.746 -1.889 3.621 1.00 83.88 105 THR A O 1
ATOM 852 N N . LEU A 1 106 ? 7.037 -3.343 5.192 1.00 87.94 106 LEU A N 1
ATOM 853 C CA . LEU A 1 106 ? 5.814 -2.619 5.518 1.00 87.94 106 LEU A CA 1
ATOM 854 C C . LEU A 1 106 ? 6.113 -1.602 6.634 1.00 87.94 106 LEU A C 1
ATOM 856 O O . LEU A 1 106 ? 7.087 -1.775 7.372 1.00 87.94 106 LEU A O 1
ATOM 860 N N . PRO A 1 107 ? 5.313 -0.532 6.768 1.00 85.12 107 PRO A N 1
ATOM 861 C CA . PRO A 1 107 ? 5.430 0.374 7.905 1.00 85.12 107 PRO A CA 1
ATOM 862 C C . PRO A 1 107 ? 5.276 -0.376 9.238 1.00 85.12 107 PRO A C 1
ATOM 864 O O . PRO A 1 107 ? 4.453 -1.281 9.335 1.00 85.12 107 PRO A O 1
ATOM 867 N N . GLU A 1 108 ? 6.012 0.033 10.275 1.00 86.62 108 GLU A N 1
ATOM 868 C CA . GLU A 1 108 ? 5.980 -0.604 11.609 1.00 86.62 108 GLU A CA 1
ATOM 869 C C . GLU A 1 108 ? 4.564 -0.663 12.196 1.00 86.62 108 GLU A C 1
ATOM 871 O O . GLU A 1 108 ? 4.133 -1.679 12.725 1.00 86.62 108 GLU A O 1
ATOM 876 N N . ASN A 1 109 ? 3.783 0.393 11.984 1.00 85.75 109 ASN A N 1
ATOM 877 C CA . ASN A 1 109 ? 2.404 0.509 12.447 1.00 85.75 109 ASN A CA 1
ATOM 878 C C . ASN A 1 109 ? 1.378 -0.210 11.555 1.00 85.75 109 ASN A C 1
ATOM 880 O O . ASN A 1 109 ? 0.191 0.100 11.630 1.00 85.75 109 ASN A O 1
ATOM 884 N N . ILE A 1 110 ? 1.770 -1.117 10.651 1.00 87.44 110 ILE A N 1
ATOM 885 C CA . ILE A 1 110 ? 0.799 -1.785 9.763 1.00 87.44 110 ILE A CA 1
ATOM 886 C C . ILE A 1 110 ? -0.256 -2.586 10.548 1.00 87.44 110 ILE A C 1
ATOM 888 O O . ILE A 1 110 ? -1.388 -2.711 10.090 1.00 87.44 110 ILE A O 1
ATOM 892 N N . GLY A 1 111 ? 0.085 -3.038 11.761 1.00 85.69 111 GLY A N 1
ATOM 893 C CA . GLY A 1 111 ? -0.847 -3.663 12.703 1.00 85.69 111 GLY A CA 1
ATOM 894 C C . GLY A 1 111 ? -1.900 -2.720 13.308 1.00 85.69 111 GLY A C 1
ATOM 895 O O . GLY A 1 111 ? -2.878 -3.204 13.864 1.00 85.69 111 GLY A O 1
ATOM 896 N N . ASP A 1 112 ? -1.760 -1.396 13.164 1.00 85.38 112 ASP A N 1
ATOM 897 C CA . ASP A 1 112 ? -2.710 -0.401 13.701 1.00 85.38 112 ASP A CA 1
ATOM 898 C C . ASP A 1 112 ? -3.967 -0.216 12.818 1.00 85.38 112 ASP A C 1
ATOM 900 O O . ASP A 1 112 ? -4.830 0.633 13.102 1.00 85.38 112 ASP A O 1
ATOM 904 N N . LEU A 1 113 ? -4.061 -0.974 11.719 1.00 86.88 113 LEU A N 1
ATOM 905 C CA . LEU A 1 113 ? -5.211 -1.006 10.819 1.00 86.88 113 LEU A CA 1
ATOM 906 C C . LEU A 1 113 ? -6.366 -1.787 11.462 1.00 86.88 113 LEU A C 1
ATOM 908 O O . LEU A 1 113 ? -6.428 -3.009 11.397 1.00 86.88 113 LEU A O 1
ATOM 912 N N . GLU A 1 114 ? -7.302 -1.059 12.067 1.00 87.88 114 GLU A N 1
ATOM 913 C CA . GLU A 1 114 ? -8.382 -1.628 12.889 1.00 87.88 114 GLU A CA 1
ATOM 914 C C . GLU A 1 114 ? -9.383 -2.500 12.117 1.00 87.88 114 GLU A C 1
ATOM 916 O O . GLU A 1 114 ? -9.907 -3.458 12.676 1.00 87.88 114 GLU A O 1
ATOM 921 N N . ASN A 1 115 ? -9.654 -2.178 10.849 1.00 91.56 115 ASN A N 1
ATOM 922 C CA . ASN A 1 115 ? -10.684 -2.843 10.043 1.00 91.56 115 ASN A CA 1
ATOM 923 C C . ASN A 1 115 ? -10.108 -3.675 8.884 1.00 91.56 115 ASN A C 1
ATOM 925 O O . ASN A 1 115 ? -10.839 -3.974 7.940 1.00 91.56 115 ASN A O 1
ATOM 929 N N . ILE A 1 116 ? -8.817 -4.033 8.926 1.00 93.50 116 ILE A N 1
ATOM 930 C CA . ILE A 1 116 ? -8.196 -4.817 7.854 1.00 93.50 116 ILE A CA 1
ATOM 931 C C . ILE A 1 116 ? -8.773 -6.240 7.832 1.00 93.50 116 ILE A C 1
ATOM 933 O O . ILE A 1 116 ? -8.720 -6.977 8.812 1.00 93.50 116 ILE A O 1
ATOM 937 N N . GLU A 1 117 ?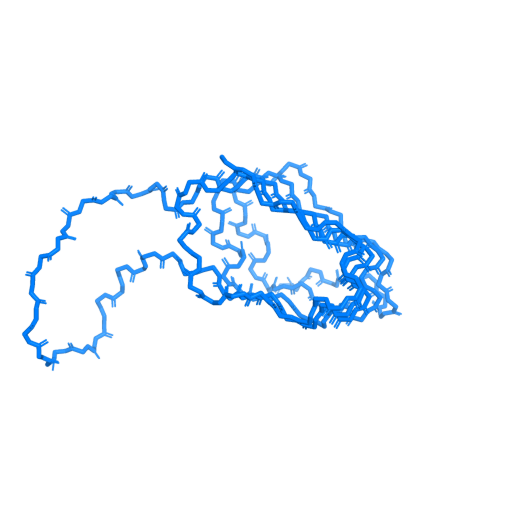 -9.335 -6.626 6.693 1.00 95.88 117 GLU A N 1
ATOM 938 C CA . GLU A 1 117 ? -9.902 -7.953 6.438 1.00 95.88 117 GLU A CA 1
ATOM 939 C C . GLU A 1 117 ? -8.957 -8.794 5.564 1.00 95.88 117 GLU A C 1
ATOM 941 O O . GLU A 1 117 ? -8.896 -10.014 5.703 1.00 95.88 117 GLU A O 1
ATOM 946 N N . GLY A 1 118 ? -8.183 -8.147 4.686 1.00 94.25 118 GLY A N 1
ATOM 947 C CA . GLY A 1 118 ? -7.198 -8.800 3.831 1.00 94.25 118 GLY A CA 1
ATOM 948 C C . GLY A 1 118 ? -5.975 -7.927 3.575 1.00 94.25 118 GLY A C 1
ATOM 949 O O . GLY A 1 118 ? -6.078 -6.820 3.050 1.00 94.25 118 GLY A O 1
ATOM 950 N N . LEU A 1 119 ? -4.800 -8.456 3.903 1.00 94.31 119 LEU A N 1
ATOM 951 C CA . LEU A 1 119 ? -3.513 -7.872 3.550 1.00 94.31 119 LEU A CA 1
ATOM 952 C C . LEU A 1 119 ? -2.686 -8.945 2.850 1.00 94.31 119 LEU A C 1
ATOM 954 O O . LEU A 1 119 ? -2.348 -9.957 3.462 1.00 94.31 119 LEU A O 1
ATOM 958 N N . ASP A 1 120 ? -2.352 -8.714 1.583 1.00 92.31 120 ASP A N 1
ATOM 959 C CA . ASP A 1 120 ? -1.438 -9.573 0.834 1.00 92.31 120 ASP A CA 1
ATOM 960 C C . ASP A 1 120 ? -0.251 -8.747 0.352 1.00 92.31 120 ASP A C 1
ATOM 962 O O . ASP A 1 120 ? -0.371 -7.847 -0.481 1.00 92.31 120 ASP A O 1
ATOM 966 N N . ALA A 1 121 ? 0.908 -9.073 0.899 1.00 90.19 121 ALA A N 1
ATOM 967 C CA . ALA A 1 121 ? 2.186 -8.573 0.449 1.00 90.19 121 ALA A CA 1
ATOM 968 C C . ALA A 1 121 ? 3.084 -9.780 0.185 1.00 90.19 121 ALA A C 1
ATOM 970 O O . ALA A 1 121 ? 4.058 -9.985 0.896 1.00 90.19 121 ALA A O 1
ATOM 971 N N . THR A 1 122 ? 2.717 -10.610 -0.794 1.00 88.31 122 THR A N 1
ATOM 972 C CA . THR A 1 122 ? 3.542 -11.712 -1.320 1.00 88.31 122 THR A CA 1
ATOM 973 C C . THR A 1 122 ? 4.290 -11.294 -2.593 1.00 88.31 122 THR A C 1
ATOM 975 O O . THR A 1 122 ? 3.906 -10.346 -3.278 1.00 88.31 122 THR A O 1
ATOM 978 N N . GLY A 1 123 ? 5.394 -11.968 -2.931 1.00 83.62 123 GLY A N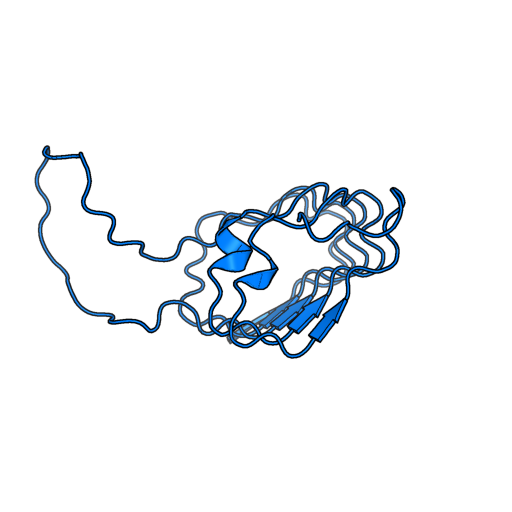 1
ATOM 979 C CA . GLY A 1 123 ? 6.153 -11.690 -4.165 1.00 83.62 123 GLY A CA 1
ATOM 980 C C . GLY A 1 123 ? 7.201 -10.565 -4.080 1.00 83.62 123 GLY A C 1
ATO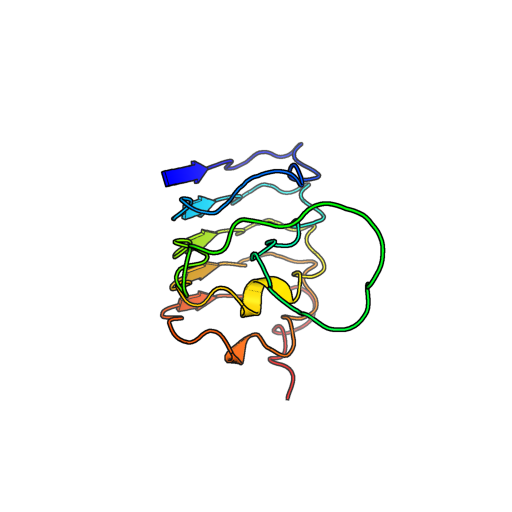M 981 O O . GLY A 1 123 ? 7.620 -10.028 -5.104 1.00 83.62 123 GLY A O 1
ATOM 982 N N . GLN A 1 124 ? 7.653 -10.198 -2.881 1.00 82.75 124 GLN A N 1
ATOM 983 C CA . GLN A 1 124 ? 8.764 -9.258 -2.662 1.00 82.75 124 GLN A CA 1
ATOM 984 C C . GLN A 1 124 ? 10.095 -10.002 -2.847 1.00 82.75 124 GLN A C 1
ATOM 986 O O . GLN A 1 124 ? 10.224 -11.159 -2.443 1.00 82.75 124 GLN A O 1
ATOM 991 N N . GLN A 1 125 ? 11.100 -9.363 -3.459 1.00 68.94 125 GLN A N 1
ATOM 992 C CA . GLN A 1 125 ? 12.391 -10.023 -3.724 1.00 68.94 125 GLN A CA 1
ATOM 993 C C . GLN A 1 125 ? 13.289 -10.127 -2.486 1.00 68.94 125 GLN A C 1
ATOM 995 O O . GLN A 1 125 ? 14.106 -11.042 -2.401 1.00 68.94 125 GLN A O 1
ATOM 1000 N N . SER A 1 126 ? 13.154 -9.216 -1.520 1.00 55.97 126 SER A N 1
ATOM 1001 C CA . SER A 1 126 ? 13.778 -9.355 -0.202 1.00 55.97 126 SER A CA 1
ATOM 1002 C C . SER A 1 126 ? 12.806 -10.110 0.696 1.00 55.97 126 SER A C 1
ATOM 1004 O O . SER A 1 126 ? 11.709 -9.609 0.922 1.00 55.97 126 SER A O 1
ATOM 1006 N N . GLY A 1 127 ? 13.189 -11.319 1.124 1.00 51.69 127 GLY A N 1
ATOM 1007 C CA . GLY A 1 127 ? 12.323 -12.315 1.767 1.00 51.69 127 GLY A CA 1
ATOM 1008 C C . GLY A 1 127 ? 11.237 -11.725 2.660 1.00 51.69 127 GLY A C 1
ATOM 1009 O O . GLY A 1 127 ? 11.563 -10.892 3.491 1.00 51.69 127 GLY A O 1
ATOM 1010 N N . THR A 1 128 ? 9.991 -12.161 2.424 1.00 50.22 128 THR A N 1
ATOM 1011 C CA . THR A 1 128 ? 8.740 -11.838 3.143 1.00 50.22 128 THR A CA 1
ATOM 1012 C C . THR A 1 128 ? 8.787 -10.517 3.916 1.00 50.22 128 THR A C 1
ATOM 1014 O O . THR A 1 128 ? 9.440 -10.502 4.962 1.00 50.22 128 THR A O 1
ATOM 1017 N N . PRO A 1 129 ? 8.091 -9.443 3.489 1.00 52.91 129 PRO A N 1
ATOM 1018 C CA . PRO A 1 129 ? 8.094 -8.179 4.218 1.00 52.91 129 PRO A CA 1
ATOM 1019 C C . PRO A 1 129 ? 7.815 -8.459 5.692 1.00 52.91 129 PRO A C 1
ATOM 1021 O O . PRO A 1 129 ? 6.733 -8.919 6.058 1.00 52.91 129 PRO A O 1
ATOM 1024 N N . GLN A 1 130 ? 8.845 -8.288 6.521 1.00 51.59 130 GLN A N 1
ATOM 1025 C CA . GLN A 1 130 ? 8.724 -8.586 7.936 1.00 51.59 130 GLN A CA 1
ATOM 1026 C C . GLN A 1 130 ? 7.735 -7.577 8.501 1.00 51.59 130 GLN A C 1
ATOM 1028 O O . GLN A 1 130 ? 7.894 -6.375 8.282 1.00 51.59 130 GLN A O 1
ATOM 1033 N N . ILE A 1 131 ? 6.704 -8.068 9.186 1.00 53.72 131 ILE A N 1
ATOM 1034 C CA . ILE A 1 131 ? 5.926 -7.228 10.090 1.00 53.72 131 ILE A CA 1
ATOM 1035 C C . ILE A 1 131 ? 6.932 -6.796 11.160 1.00 53.72 131 ILE A C 1
ATOM 1037 O O . ILE A 1 131 ? 7.482 -7.681 11.825 1.00 53.72 131 ILE A O 1
ATOM 1041 N N . PRO A 1 132 ? 7.273 -5.501 11.273 1.00 48.50 132 PRO A N 1
ATOM 1042 C CA . PRO A 1 132 ? 8.225 -5.070 12.285 1.00 48.50 132 PRO A CA 1
ATOM 1043 C C . PRO A 1 132 ? 7.676 -5.437 13.668 1.00 48.50 132 PRO A C 1
ATOM 1045 O O . PRO A 1 132 ? 6.475 -5.312 13.904 1.00 48.50 132 PRO A O 1
ATOM 1048 N N . SER A 1 133 ? 8.548 -5.977 14.520 1.00 48.69 133 SER A N 1
ATOM 1049 C CA . SER A 1 133 ? 8.238 -6.405 15.891 1.00 48.69 133 SER A CA 1
ATOM 1050 C C . SER A 1 133 ? 7.771 -5.263 16.780 1.00 48.69 133 SER A C 1
ATOM 1052 O O . SER A 1 133 ? 8.408 -4.190 16.675 1.00 48.69 133 SER A O 1
#

Radius of gyration: 16.04 Å; chains: 1; bounding box: 30×47×36 Å